Protein AF-A0A6A2X914-F1 (afdb_monomer_lite)

Structure (mmCIF, N/CA/C/O backbone):
data_AF-A0A6A2X914-F1
#
_entry.id   AF-A0A6A2X914-F1
#
loop_
_atom_site.group_PDB
_atom_site.id
_atom_site.type_symbol
_atom_site.label_atom_id
_atom_site.label_alt_id
_atom_site.label_comp_id
_atom_site.label_asym_id
_atom_site.label_entity_id
_atom_site.label_seq_id
_atom_site.pdbx_PDB_ins_code
_atom_site.Cartn_x
_atom_site.Cartn_y
_atom_site.Cartn_z
_atom_site.occupancy
_atom_site.B_iso_or_equiv
_atom_site.auth_seq_id
_atom_site.auth_comp_id
_atom_site.auth_asym_id
_atom_site.auth_atom_id
_atom_site.pdbx_PDB_model_num
ATOM 1 N N . MET A 1 1 ? 10.497 49.745 21.616 1.00 65.25 1 MET A N 1
ATOM 2 C CA . MET A 1 1 ? 9.312 49.720 20.716 1.00 65.25 1 MET A CA 1
ATOM 3 C C . MET A 1 1 ? 9.378 48.659 19.602 1.00 65.25 1 MET A C 1
ATOM 5 O O . MET A 1 1 ? 8.328 48.155 19.215 1.00 65.25 1 MET A O 1
ATOM 9 N N . LEU A 1 2 ? 10.563 48.260 19.111 1.00 73.44 2 LEU A N 1
ATOM 10 C CA . LEU A 1 2 ? 10.717 47.193 18.096 1.00 73.44 2 LEU A CA 1
ATOM 11 C C . LEU A 1 2 ? 10.431 45.766 18.614 1.00 73.44 2 LEU A C 1
ATOM 13 O O . LEU A 1 2 ? 9.828 44.955 17.915 1.00 73.44 2 LEU A O 1
ATOM 17 N N . TYR A 1 3 ? 10.818 45.467 19.857 1.00 76.00 3 TYR A N 1
ATOM 18 C CA . TYR A 1 3 ? 10.570 44.159 20.479 1.00 76.00 3 TYR A CA 1
ATOM 19 C C . TYR A 1 3 ? 9.070 43.878 20.642 1.00 76.00 3 TYR A C 1
ATOM 21 O O . TYR A 1 3 ? 8.572 42.851 20.192 1.00 76.00 3 TYR A O 1
ATOM 29 N N . GLU A 1 4 ? 8.335 44.857 21.172 1.00 78.75 4 GLU A N 1
ATOM 30 C CA . GLU A 1 4 ? 6.872 44.842 21.286 1.00 78.75 4 GLU A CA 1
ATOM 31 C C . GLU A 1 4 ? 6.196 44.579 19.933 1.00 78.75 4 GLU A C 1
ATOM 33 O O . GLU A 1 4 ? 5.299 43.746 19.834 1.00 78.75 4 GLU A O 1
ATOM 38 N N . THR A 1 5 ? 6.656 45.224 18.855 1.00 84.69 5 THR A N 1
ATOM 39 C CA . THR A 1 5 ? 6.074 45.048 17.514 1.00 84.69 5 THR A CA 1
ATOM 40 C C . THR A 1 5 ? 6.387 43.679 16.902 1.00 84.69 5 THR A C 1
ATOM 42 O O . THR A 1 5 ? 5.505 43.079 16.278 1.00 84.69 5 THR A O 1
ATOM 45 N N . MET A 1 6 ? 7.588 43.139 17.121 1.00 75.69 6 MET A N 1
ATOM 46 C CA . MET A 1 6 ? 7.958 41.770 16.733 1.00 75.69 6 MET A CA 1
ATOM 47 C C . MET A 1 6 ? 7.142 40.720 17.495 1.00 75.69 6 MET A C 1
ATOM 49 O O . MET A 1 6 ? 6.572 39.808 16.889 1.00 75.69 6 MET A O 1
ATOM 53 N N . LEU A 1 7 ? 7.003 40.885 18.811 1.00 79.06 7 LEU A N 1
ATOM 54 C CA . LEU A 1 7 ? 6.260 39.963 19.667 1.00 79.06 7 LEU A CA 1
ATOM 55 C C . LEU A 1 7 ? 4.757 39.999 19.341 1.00 79.06 7 LEU A C 1
ATOM 57 O O . LEU A 1 7 ? 4.114 38.949 19.274 1.00 79.06 7 LEU A O 1
ATOM 61 N N . LYS A 1 8 ? 4.212 41.175 18.991 1.00 79.31 8 LYS A N 1
ATOM 62 C CA . LYS A 1 8 ? 2.833 41.331 18.488 1.00 79.31 8 LYS A CA 1
ATOM 63 C C . LYS A 1 8 ? 2.627 40.642 17.132 1.00 79.31 8 LYS A C 1
ATOM 65 O O . LYS A 1 8 ? 1.600 39.989 16.940 1.00 79.31 8 LYS A O 1
ATOM 70 N N . LYS A 1 9 ? 3.602 40.713 16.211 1.00 76.19 9 LYS A N 1
ATOM 71 C CA . LYS A 1 9 ? 3.558 39.996 14.917 1.00 76.19 9 LYS A CA 1
ATOM 72 C C . LYS A 1 9 ? 3.621 38.475 15.096 1.00 76.19 9 LYS A C 1
ATOM 74 O O . LYS A 1 9 ? 2.856 37.763 14.444 1.00 76.19 9 LYS A O 1
ATOM 79 N N . LEU A 1 10 ? 4.455 37.978 16.011 1.00 75.12 10 LEU A N 1
ATOM 80 C CA . LEU A 1 10 ? 4.548 36.547 16.322 1.00 75.12 10 LEU A CA 1
ATOM 81 C C . LEU A 1 10 ? 3.285 36.025 17.022 1.00 75.12 10 LEU A C 1
ATOM 83 O O . LEU A 1 10 ? 2.759 34.983 16.632 1.00 75.12 10 LEU A O 1
ATOM 87 N N . LYS A 1 11 ? 2.730 36.767 17.991 1.00 73.38 11 LYS A N 1
ATOM 88 C CA . LYS A 1 11 ? 1.496 36.382 18.701 1.00 73.38 11 LYS A CA 1
ATOM 89 C C . LYS A 1 11 ? 0.277 36.371 17.766 1.00 73.38 11 LYS A C 1
ATOM 91 O O . LYS A 1 11 ? -0.539 35.458 17.861 1.00 73.38 11 LYS A O 1
ATOM 96 N N . LYS A 1 12 ? 0.205 37.301 16.801 1.00 69.75 12 LYS A N 1
ATOM 97 C CA . LYS A 1 12 ? -0.845 37.350 15.760 1.00 69.75 12 LYS A CA 1
ATOM 98 C C . LYS A 1 12 ? -0.742 36.190 14.756 1.00 69.75 12 LYS A C 1
ATOM 100 O O . LYS A 1 12 ? -1.756 35.598 14.408 1.00 69.75 12 LYS A O 1
ATOM 105 N N . ARG A 1 13 ? 0.473 35.791 14.349 1.00 62.25 13 ARG A N 1
ATOM 106 C CA . ARG A 1 13 ? 0.704 34.585 13.519 1.00 62.25 13 ARG A CA 1
ATOM 107 C C . ARG A 1 13 ? 0.395 33.286 14.276 1.00 62.25 13 ARG A C 1
ATOM 109 O O . ARG A 1 13 ? -0.153 32.357 13.695 1.00 62.25 13 ARG A O 1
ATOM 116 N N . ARG A 1 14 ? 0.695 33.224 15.578 1.00 62.50 14 ARG A N 1
ATOM 117 C CA . ARG A 1 14 ? 0.411 32.049 16.421 1.00 62.50 14 ARG A CA 1
ATOM 118 C C . ARG A 1 14 ? -1.079 31.901 16.745 1.00 62.50 14 ARG A C 1
ATOM 120 O O . ARG A 1 14 ? -1.534 30.778 16.910 1.00 62.50 14 ARG A O 1
ATOM 127 N N . SER A 1 15 ? -1.838 33.001 16.785 1.00 51.28 15 SER A N 1
ATOM 128 C CA . SER A 1 15 ? -3.306 32.963 16.897 1.00 51.28 15 SER A CA 1
ATOM 129 C C . SER A 1 15 ? -3.972 32.515 15.591 1.00 51.28 15 SER A C 1
ATOM 131 O O . SER A 1 15 ? -4.934 31.761 15.658 1.00 51.28 15 SER A O 1
ATOM 133 N N . LEU A 1 16 ? -3.414 32.872 14.427 1.00 55.47 16 LEU A N 1
ATOM 134 C CA . LEU A 1 16 ? -3.853 32.333 13.132 1.00 55.47 16 LEU A CA 1
ATOM 135 C C . LEU A 1 16 ? -3.561 30.828 13.005 1.00 55.47 16 LEU A C 1
ATOM 137 O O . LEU A 1 16 ? -4.377 30.095 12.465 1.00 55.47 16 LEU A O 1
ATOM 141 N N . ASN A 1 17 ? -2.460 30.338 13.586 1.00 52.97 17 ASN A N 1
ATOM 142 C CA . ASN A 1 17 ? -2.164 28.898 13.645 1.00 52.97 17 ASN A CA 1
ATOM 143 C C . ASN A 1 17 ? -2.914 28.152 14.773 1.00 52.97 17 ASN A C 1
ATOM 145 O O . ASN A 1 17 ? -2.877 26.929 14.846 1.00 52.97 17 ASN A O 1
ATOM 149 N N . LYS A 1 18 ? -3.594 28.883 15.670 1.00 49.22 18 LYS A N 1
ATOM 150 C CA . LYS A 1 18 ? -4.508 28.330 16.688 1.00 49.22 18 LYS A CA 1
ATOM 151 C C . LYS A 1 18 ? -5.964 28.303 16.191 1.00 49.22 18 LYS A C 1
ATOM 153 O O . LYS A 1 18 ? -6.830 27.764 16.871 1.00 49.22 18 LYS A O 1
ATOM 158 N N . GLN A 1 19 ? -6.222 28.834 14.992 1.00 49.50 19 GLN A N 1
ATOM 159 C CA . GLN A 1 19 ? -7.523 28.872 14.323 1.00 49.50 19 GLN A CA 1
ATOM 160 C C . GLN A 1 19 ? -7.616 27.816 13.201 1.00 49.50 19 GLN A C 1
ATOM 162 O O . GLN A 1 19 ? -8.109 28.081 12.115 1.00 49.50 19 GLN A O 1
ATOM 167 N N . SER A 1 20 ? -7.161 26.593 13.481 1.00 49.28 20 SER A N 1
ATOM 168 C CA . SER A 1 20 ? -7.759 25.372 12.918 1.00 49.28 20 SER A CA 1
ATOM 169 C C . SER A 1 20 ? -8.396 24.613 14.079 1.00 49.28 20 SER A C 1
ATOM 171 O O . SER A 1 20 ? -7.999 23.507 14.426 1.00 49.28 20 SER A O 1
ATOM 173 N N . ASN A 1 21 ? -9.316 25.298 14.761 1.00 45.94 21 ASN A N 1
ATOM 174 C CA . ASN A 1 21 ? -10.110 24.767 15.864 1.00 45.94 21 ASN A CA 1
ATOM 175 C C . ASN A 1 21 ? -11.566 24.539 15.428 1.00 45.94 21 ASN A C 1
ATOM 177 O O . ASN A 1 21 ? -12.493 24.777 16.193 1.00 45.94 21 ASN A O 1
ATOM 181 N N . ASN A 1 22 ? -11.755 24.077 14.193 1.00 52.84 22 ASN A N 1
ATOM 182 C CA . ASN A 1 22 ? -12.733 23.022 13.969 1.00 52.84 22 ASN A CA 1
ATOM 183 C C . ASN A 1 22 ? -11.921 21.760 14.219 1.00 52.84 22 ASN A C 1
ATOM 185 O O . ASN A 1 22 ? -10.918 21.570 13.533 1.00 52.84 22 ASN A O 1
ATOM 189 N N . GLY A 1 23 ? -12.239 21.002 15.271 1.00 54.41 23 GLY A N 1
ATOM 190 C CA . GLY A 1 23 ? -11.489 19.800 15.623 1.00 54.41 23 GLY A CA 1
ATOM 191 C C . GLY A 1 23 ? -11.335 18.941 14.378 1.00 54.41 23 GLY A C 1
ATOM 192 O O . GLY A 1 23 ? -12.329 18.410 13.891 1.00 54.41 23 GLY A O 1
ATOM 193 N N . VAL A 1 24 ? -10.114 18.902 13.833 1.00 62.22 24 VAL A N 1
ATOM 194 C CA . VAL A 1 24 ? -9.817 18.182 12.596 1.00 62.22 24 VAL A CA 1
ATOM 195 C C . VAL A 1 24 ? -10.248 16.755 12.868 1.00 62.22 24 VAL A C 1
ATOM 197 O O . VAL A 1 24 ? -9.728 16.110 13.785 1.00 62.22 24 VAL A O 1
ATOM 200 N N . THR A 1 25 ? -11.303 16.320 12.185 1.00 77.12 25 THR A N 1
ATOM 201 C CA . THR A 1 25 ? -11.976 15.074 12.552 1.00 77.12 25 THR A CA 1
ATOM 202 C C . THR A 1 25 ? -10.962 13.951 12.375 1.00 77.12 25 THR A C 1
ATOM 204 O O . THR A 1 25 ? -10.114 14.017 11.484 1.00 77.12 25 THR A O 1
ATOM 207 N N . ALA A 1 26 ? -11.018 12.899 13.197 1.00 79.06 26 ALA A N 1
ATOM 208 C CA . ALA A 1 26 ? -10.093 1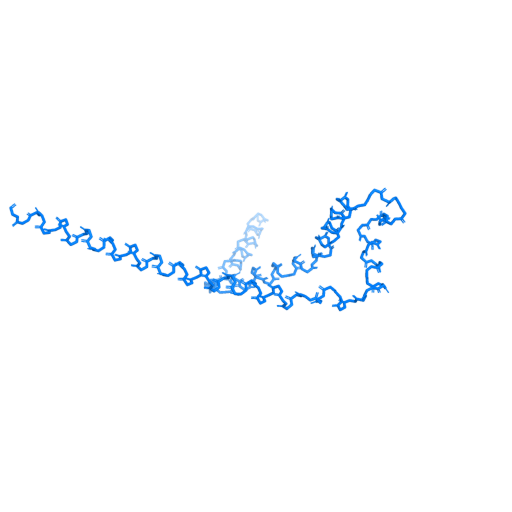1.766 13.068 1.00 79.06 26 ALA A CA 1
ATOM 209 C C . ALA A 1 26 ? -10.010 11.244 11.615 1.00 79.06 26 ALA A C 1
ATOM 211 O O . ALA A 1 26 ? -8.944 10.836 11.161 1.00 79.06 26 ALA A O 1
ATOM 212 N N . LEU A 1 27 ? -11.115 11.350 10.866 1.00 80.94 27 LEU A N 1
ATOM 213 C CA . LEU A 1 27 ? -11.204 11.056 9.437 1.00 80.94 27 LEU A CA 1
ATOM 214 C C . LEU A 1 27 ? -10.376 11.991 8.544 1.00 80.94 27 LEU A C 1
ATOM 216 O O . LEU A 1 27 ? -9.754 11.515 7.605 1.00 80.94 27 LEU A O 1
ATOM 220 N N . GLU A 1 28 ? -10.324 13.292 8.815 1.00 79.25 28 GLU A N 1
ATOM 221 C CA . GLU A 1 28 ? -9.532 14.249 8.031 1.00 79.25 28 GLU A CA 1
ATOM 222 C C . GLU A 1 28 ? -8.032 14.030 8.248 1.00 79.25 28 GLU A C 1
ATOM 224 O O . GLU A 1 28 ? -7.268 13.977 7.285 1.00 79.25 28 GLU A O 1
ATOM 229 N N . ILE A 1 29 ? -7.611 13.809 9.500 1.00 86.19 29 ILE A N 1
ATOM 230 C CA . ILE A 1 29 ? -6.220 13.451 9.825 1.00 86.19 29 ILE A CA 1
ATOM 231 C C . ILE A 1 29 ? -5.853 12.122 9.155 1.00 86.19 29 ILE A C 1
ATOM 233 O O . ILE A 1 29 ? -4.774 11.991 8.572 1.00 86.19 29 ILE A O 1
ATOM 237 N N . PHE A 1 30 ? -6.763 11.147 9.199 1.00 85.94 30 PHE A N 1
ATOM 238 C CA . PHE A 1 30 ? -6.582 9.860 8.542 1.00 85.94 30 PHE A CA 1
ATOM 239 C C . PHE A 1 30 ? -6.459 10.002 7.021 1.00 85.94 30 PHE A C 1
ATOM 241 O O . PHE A 1 30 ? -5.533 9.441 6.441 1.00 85.94 30 PHE A O 1
ATOM 248 N N . LEU A 1 31 ? -7.334 10.774 6.373 1.00 88.56 31 LEU A N 1
ATOM 249 C CA . LEU A 1 31 ? -7.312 11.000 4.925 1.00 88.56 31 LEU A CA 1
ATOM 250 C C . LEU A 1 31 ? -6.039 11.727 4.483 1.00 88.56 31 LEU A C 1
ATOM 252 O O . LEU A 1 31 ? -5.407 11.314 3.512 1.00 88.56 31 LEU A O 1
ATOM 256 N N . LEU A 1 32 ? -5.616 12.756 5.219 1.00 86.06 32 LEU A N 1
ATOM 257 C CA . LEU A 1 32 ? -4.365 13.472 4.958 1.00 86.06 32 LEU A CA 1
ATOM 258 C C . LEU A 1 32 ? -3.147 12.554 5.116 1.00 86.06 32 LEU A C 1
ATOM 260 O O . LEU A 1 32 ? -2.272 12.529 4.250 1.00 86.06 32 LEU A O 1
ATOM 264 N N . GLY A 1 33 ? -3.111 11.754 6.184 1.00 89.19 33 GLY A N 1
ATOM 265 C CA . GLY A 1 33 ? -2.059 10.764 6.405 1.00 89.19 33 GLY A CA 1
ATOM 266 C C . GLY A 1 33 ? -2.044 9.672 5.333 1.00 89.19 33 GLY A C 1
ATOM 267 O O . GLY A 1 33 ? -0.975 9.286 4.858 1.00 89.19 33 GLY A O 1
ATOM 268 N N . ALA A 1 34 ? -3.218 9.204 4.905 1.00 88.56 34 ALA A N 1
ATOM 269 C CA . ALA A 1 34 ? -3.361 8.216 3.843 1.00 88.56 34 ALA A CA 1
ATOM 270 C C . ALA A 1 34 ? -2.869 8.765 2.498 1.00 88.56 34 ALA A C 1
ATOM 272 O O . ALA A 1 34 ? -2.076 8.101 1.835 1.00 88.56 34 ALA A O 1
ATOM 273 N N . LEU A 1 35 ? -3.255 9.987 2.124 1.00 87.50 35 LEU A N 1
ATOM 274 C CA . LEU A 1 35 ? -2.792 10.645 0.898 1.00 87.50 35 LEU A CA 1
ATOM 275 C C . LEU A 1 35 ? -1.281 10.888 0.912 1.00 87.50 35 LEU A C 1
ATOM 277 O O . LEU A 1 35 ? -0.600 10.580 -0.067 1.00 87.50 35 LEU A O 1
ATOM 281 N N . ALA A 1 36 ? -0.735 11.362 2.034 1.00 88.69 36 ALA A N 1
ATOM 282 C CA . ALA A 1 36 ? 0.706 11.533 2.198 1.00 88.69 36 ALA A CA 1
ATOM 283 C C . ALA A 1 36 ? 1.450 10.197 2.056 1.00 88.69 36 ALA A C 1
ATOM 285 O O .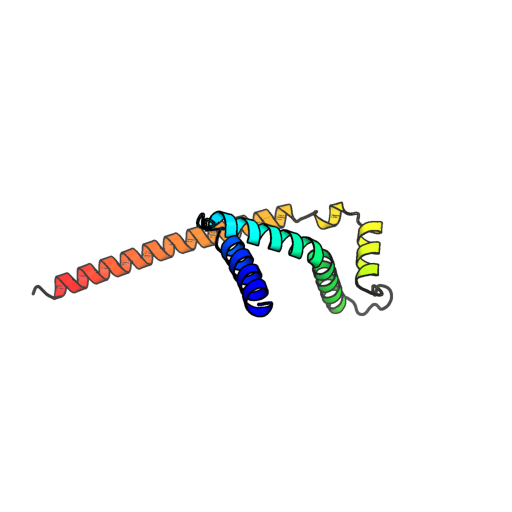 ALA A 1 36 ? 2.454 10.105 1.345 1.00 88.69 36 ALA A O 1
ATOM 286 N N . LYS A 1 37 ? 0.928 9.131 2.675 1.00 85.44 37 LYS A N 1
ATOM 287 C CA . LYS A 1 37 ? 1.496 7.784 2.575 1.00 85.44 37 LYS A CA 1
ATOM 288 C C . LYS A 1 37 ? 1.399 7.230 1.157 1.00 85.44 37 LYS A C 1
ATOM 290 O O . LYS A 1 37 ? 2.360 6.619 0.697 1.00 85.44 37 LYS A O 1
ATOM 295 N N . LEU A 1 38 ? 0.293 7.456 0.450 1.00 81.00 38 LEU A N 1
ATOM 296 C CA . LEU A 1 38 ? 0.137 7.066 -0.951 1.00 81.00 38 LEU A CA 1
ATOM 297 C C . LEU A 1 38 ? 1.161 7.782 -1.835 1.00 81.00 38 LEU A C 1
ATOM 299 O O . LEU A 1 38 ? 1.888 7.111 -2.562 1.00 81.00 38 LEU A O 1
ATOM 303 N N . GLY A 1 39 ? 1.300 9.103 -1.709 1.00 82.38 39 GLY A N 1
ATOM 304 C CA . GLY A 1 39 ? 2.302 9.874 -2.452 1.00 82.38 39 GLY A CA 1
ATOM 305 C C . GLY A 1 39 ? 3.731 9.401 -2.174 1.00 82.38 39 GLY A C 1
ATOM 306 O O . GLY A 1 39 ? 4.485 9.107 -3.102 1.00 82.38 39 GLY A O 1
ATOM 307 N N . ALA A 1 40 ? 4.086 9.224 -0.899 1.00 79.62 40 ALA A N 1
ATOM 308 C CA . ALA A 1 40 ? 5.391 8.695 -0.503 1.00 79.62 40 ALA A CA 1
ATOM 309 C C . ALA A 1 40 ? 5.632 7.280 -1.050 1.00 79.62 40 ALA A C 1
ATOM 311 O O . ALA A 1 40 ? 6.733 6.959 -1.504 1.00 79.62 40 ALA A O 1
ATOM 312 N N . THR A 1 41 ? 4.597 6.438 -1.047 1.00 71.94 41 THR A N 1
ATOM 313 C CA . THR A 1 41 ? 4.671 5.081 -1.592 1.00 71.94 41 THR A CA 1
ATOM 314 C C . THR A 1 41 ? 4.899 5.124 -3.093 1.00 71.94 41 THR A C 1
ATOM 316 O O . THR A 1 41 ? 5.799 4.439 -3.550 1.00 71.94 41 THR A O 1
ATOM 319 N N . VAL A 1 42 ? 4.185 5.956 -3.856 1.00 75.44 42 VAL A N 1
ATOM 320 C CA . VAL A 1 42 ? 4.369 6.089 -5.314 1.00 75.44 42 VAL A CA 1
ATOM 321 C C . VAL A 1 42 ? 5.802 6.490 -5.664 1.00 75.44 42 VAL A C 1
ATOM 323 O O . VAL A 1 42 ? 6.403 5.897 -6.556 1.00 75.44 42 VAL A O 1
ATOM 326 N N . VAL A 1 43 ? 6.383 7.435 -4.921 1.00 77.75 43 VAL A N 1
ATOM 327 C CA . VAL A 1 43 ? 7.776 7.866 -5.126 1.00 77.75 43 VAL A CA 1
ATOM 328 C C . VAL A 1 43 ? 8.773 6.765 -4.741 1.00 77.75 43 VAL A C 1
ATOM 330 O O . VAL A 1 43 ? 9.790 6.578 -5.408 1.00 77.75 43 VAL A O 1
ATOM 333 N N . THR A 1 44 ? 8.483 5.998 -3.688 1.00 74.75 44 THR A N 1
ATOM 334 C CA . THR A 1 44 ? 9.405 4.985 -3.143 1.00 74.75 44 THR A CA 1
ATOM 335 C C . THR A 1 44 ? 9.249 3.609 -3.808 1.00 74.75 44 THR A C 1
ATOM 337 O O . THR A 1 44 ? 10.157 2.778 -3.753 1.00 74.75 44 THR A O 1
ATOM 340 N N . TYR A 1 45 ? 8.122 3.347 -4.474 1.00 70.44 45 TYR A N 1
ATOM 341 C CA . TYR A 1 45 ? 7.784 2.047 -5.056 1.00 70.44 45 TYR A CA 1
ATOM 342 C C . TYR A 1 45 ? 8.801 1.565 -6.102 1.00 70.44 45 TYR A C 1
ATOM 344 O O . TYR A 1 45 ? 9.232 0.414 -6.002 1.00 70.44 45 TYR A O 1
ATOM 352 N N . PRO A 1 46 ? 9.292 2.405 -7.039 1.00 66.38 46 PRO A N 1
ATOM 353 C CA . PRO A 1 46 ? 10.318 1.981 -7.991 1.00 66.38 46 PRO A CA 1
ATOM 354 C C . PRO A 1 46 ? 11.611 1.536 -7.295 1.00 66.38 46 PRO A C 1
ATOM 356 O O . PRO A 1 46 ? 12.202 0.524 -7.666 1.00 66.38 46 PRO A O 1
ATOM 359 N N . LEU A 1 47 ? 12.020 2.240 -6.235 1.00 71.94 47 LEU A N 1
ATOM 360 C CA . LEU A 1 47 ? 13.191 1.889 -5.424 1.00 71.94 47 LEU A CA 1
ATOM 361 C C . LEU A 1 47 ? 13.019 0.539 -4.715 1.00 71.94 47 LEU A C 1
ATOM 363 O O . LEU A 1 47 ? 13.959 -0.260 -4.684 1.00 71.94 47 LEU A O 1
ATOM 367 N N . LEU A 1 48 ? 11.827 0.260 -4.181 1.00 71.19 48 LEU A N 1
ATOM 368 C CA . LEU A 1 48 ? 11.510 -1.018 -3.536 1.00 71.19 48 LEU A CA 1
ATOM 369 C C . LEU A 1 48 ? 11.501 -2.181 -4.535 1.00 71.19 48 LEU A C 1
ATOM 371 O O . LEU A 1 48 ? 12.088 -3.227 -4.255 1.00 71.19 48 LEU A O 1
ATOM 375 N N . VAL A 1 49 ? 10.893 -1.992 -5.710 1.00 65.94 49 VAL A N 1
ATOM 376 C CA . VAL A 1 49 ? 10.825 -3.012 -6.771 1.00 65.94 49 VAL A CA 1
ATOM 377 C C . VAL A 1 49 ? 12.215 -3.355 -7.296 1.00 65.94 49 VAL A C 1
ATOM 379 O O . VAL A 1 49 ? 12.536 -4.528 -7.490 1.00 65.94 49 VAL A O 1
ATOM 382 N N . VAL A 1 50 ? 13.076 -2.355 -7.484 1.00 66.12 50 VAL A N 1
ATOM 383 C CA . VAL A 1 50 ? 14.462 -2.622 -7.869 1.00 66.12 50 VAL A CA 1
ATOM 384 C C . VAL A 1 50 ? 15.189 -3.379 -6.775 1.00 66.12 50 VAL A C 1
ATOM 386 O O . VAL A 1 50 ? 15.844 -4.372 -7.082 1.00 66.12 50 VAL A O 1
ATOM 389 N N . LYS A 1 51 ? 15.121 -2.923 -5.517 1.00 68.94 51 LYS A N 1
ATOM 390 C CA . LYS A 1 51 ? 15.826 -3.605 -4.425 1.00 68.94 51 LYS A CA 1
ATOM 391 C C . LYS A 1 51 ? 15.393 -5.065 -4.317 1.00 68.94 51 LYS A C 1
ATOM 393 O O . LYS A 1 51 ? 16.263 -5.923 -4.196 1.00 68.94 51 LYS A O 1
ATOM 398 N N . SER A 1 52 ? 14.095 -5.359 -4.434 1.00 68.62 52 SER A N 1
ATOM 399 C CA . SER A 1 52 ? 13.610 -6.741 -4.376 1.00 68.62 52 SER A CA 1
ATOM 400 C C . SER A 1 52 ? 14.074 -7.571 -5.579 1.00 68.62 52 SER A C 1
ATOM 402 O O . SER A 1 52 ? 14.525 -8.697 -5.389 1.00 68.62 52 SER A O 1
ATOM 404 N N . ARG A 1 53 ? 14.073 -7.019 -6.804 1.00 65.19 53 ARG A N 1
ATOM 405 C CA . ARG A 1 53 ? 14.599 -7.715 -7.995 1.00 65.19 53 ARG A CA 1
ATOM 406 C C . ARG A 1 53 ? 16.119 -7.907 -7.943 1.00 65.19 53 ARG A C 1
ATOM 408 O O . ARG A 1 53 ? 16.600 -8.943 -8.395 1.00 65.19 53 ARG A O 1
ATOM 415 N N . LEU A 1 54 ? 16.874 -6.958 -7.382 1.00 65.62 54 LEU A N 1
ATOM 416 C CA . LEU A 1 54 ? 18.317 -7.102 -7.151 1.00 65.62 54 LEU A CA 1
ATOM 417 C C . LEU A 1 54 ? 18.604 -8.208 -6.133 1.00 65.62 54 LEU A C 1
ATOM 419 O O . LEU A 1 54 ? 19.404 -9.091 -6.426 1.00 65.62 54 LEU A O 1
ATOM 423 N N . GLN A 1 55 ? 17.906 -8.211 -4.994 1.00 63.69 55 GLN A N 1
ATOM 424 C CA . GLN A 1 55 ? 18.046 -9.254 -3.973 1.00 63.69 55 GLN A CA 1
ATOM 425 C C . GLN A 1 55 ? 17.630 -10.634 -4.503 1.00 63.69 55 GLN A C 1
ATOM 427 O O . GLN A 1 55 ? 18.354 -11.605 -4.307 1.00 63.69 55 GLN A O 1
ATOM 432 N N . ALA A 1 56 ? 16.525 -10.725 -5.249 1.00 63.56 56 ALA A N 1
ATOM 433 C CA . ALA A 1 56 ? 16.064 -11.980 -5.841 1.00 63.56 56 ALA A CA 1
ATOM 434 C C . ALA A 1 56 ? 17.041 -12.534 -6.894 1.00 63.56 56 ALA A C 1
ATOM 436 O O . ALA A 1 56 ? 17.303 -13.736 -6.908 1.00 63.56 56 ALA A O 1
ATOM 437 N N . LYS A 1 57 ? 17.625 -11.676 -7.748 1.00 57.47 57 LYS A N 1
ATOM 438 C CA . LYS A 1 57 ? 18.625 -12.095 -8.750 1.00 57.47 57 LYS A CA 1
ATOM 439 C C . LYS A 1 57 ? 19.998 -12.398 -8.147 1.00 57.47 57 LYS A C 1
ATOM 441 O O . LYS A 1 57 ? 20.703 -13.248 -8.680 1.00 57.47 57 LYS A O 1
ATOM 446 N N . GLN A 1 58 ? 20.362 -11.777 -7.023 1.00 53.06 58 GLN A N 1
ATOM 447 C CA . GLN A 1 58 ? 21.548 -12.176 -6.254 1.00 53.06 58 GLN A CA 1
ATOM 448 C C . GLN A 1 58 ? 21.427 -13.587 -5.671 1.00 53.06 58 GLN A C 1
ATOM 450 O O . GLN A 1 58 ? 22.443 -14.257 -5.532 1.00 53.06 58 GLN A O 1
ATOM 455 N N . LEU A 1 59 ? 20.207 -14.044 -5.378 1.00 52.44 59 LEU A N 1
ATOM 456 C CA . LEU A 1 59 ? 19.954 -15.393 -4.871 1.00 52.44 59 LEU A CA 1
ATOM 457 C C . LEU A 1 59 ? 19.896 -16.462 -5.974 1.00 52.44 59 LEU A C 1
ATOM 459 O O . LEU A 1 59 ? 20.117 -17.630 -5.680 1.00 52.44 59 LEU A O 1
ATOM 463 N N . THR A 1 60 ? 19.591 -16.094 -7.225 1.00 49.28 60 THR A N 1
ATOM 464 C CA . THR A 1 60 ? 19.233 -17.075 -8.269 1.00 49.28 60 THR A CA 1
ATOM 465 C C . THR A 1 60 ? 20.266 -17.283 -9.368 1.00 49.28 60 THR A C 1
ATOM 467 O O . THR A 1 60 ? 20.183 -18.302 -10.051 1.00 49.28 60 THR A O 1
ATOM 470 N N . THR A 1 61 ? 21.246 -16.400 -9.595 1.00 46.56 61 THR A N 1
ATOM 471 C CA . THR A 1 61 ? 22.233 -16.681 -10.655 1.00 46.56 61 THR A CA 1
ATOM 472 C C . THR A 1 61 ? 23.569 -15.973 -10.445 1.00 46.56 61 THR A C 1
ATOM 474 O O . THR A 1 61 ? 23.652 -14.746 -10.447 1.00 46.56 61 THR A O 1
ATOM 477 N N . GLY A 1 62 ? 24.649 -16.754 -10.366 1.00 51.88 62 GLY A N 1
ATOM 478 C CA . GLY A 1 62 ? 26.039 -16.288 -10.444 1.00 51.88 62 GLY A CA 1
ATOM 479 C C . GLY A 1 62 ? 26.460 -15.769 -11.830 1.00 51.88 62 GLY A C 1
ATOM 480 O O . GLY A 1 62 ? 27.653 -15.735 -12.123 1.00 51.88 62 GLY A O 1
ATOM 481 N N . ASP A 1 63 ? 25.516 -15.363 -12.688 1.00 48.31 63 ASP A N 1
ATOM 482 C CA . ASP A 1 63 ? 25.801 -14.929 -14.056 1.00 48.31 63 ASP A CA 1
ATOM 483 C C . ASP A 1 63 ? 26.040 -13.420 -14.145 1.00 48.31 63 ASP A C 1
ATOM 485 O O . ASP A 1 63 ? 25.140 -12.580 -14.034 1.00 48.31 63 ASP A O 1
ATOM 489 N N . LYS A 1 64 ? 27.298 -13.059 -14.394 1.00 52.56 64 LYS A N 1
ATOM 490 C CA . LYS A 1 64 ? 27.782 -11.671 -14.439 1.00 52.56 64 LYS A CA 1
ATOM 491 C C . LYS A 1 64 ? 27.273 -10.879 -15.655 1.00 52.56 64 LYS A C 1
ATOM 493 O O . LYS A 1 64 ? 27.391 -9.656 -15.657 1.00 52.56 64 LYS A O 1
ATOM 498 N N . ARG A 1 65 ? 26.690 -11.533 -16.671 1.00 48.75 65 ARG A N 1
ATOM 499 C CA . ARG A 1 65 ? 26.248 -10.893 -17.931 1.00 48.75 65 ARG A CA 1
ATOM 500 C C . ARG A 1 65 ? 24.931 -10.113 -17.839 1.00 48.75 65 ARG A C 1
ATOM 502 O O . ARG A 1 65 ? 24.705 -9.240 -18.669 1.00 48.75 65 ARG A O 1
ATOM 509 N N . HIS A 1 66 ? 24.104 -10.362 -16.821 1.00 50.22 66 HIS A N 1
ATOM 510 C CA . HIS A 1 66 ? 22.791 -9.712 -16.651 1.00 50.22 66 HIS A CA 1
ATOM 511 C C . HIS A 1 66 ? 22.696 -8.840 -15.391 1.00 50.22 66 HIS A C 1
ATOM 513 O O . HIS A 1 66 ? 21.598 -8.511 -14.932 1.00 50.22 66 HIS A O 1
ATOM 519 N N . ARG A 1 67 ? 23.841 -8.438 -14.825 1.00 54.28 67 ARG A N 1
ATOM 520 C CA . ARG A 1 67 ? 23.875 -7.455 -13.739 1.00 54.28 67 ARG A CA 1
ATOM 521 C C . ARG A 1 67 ? 23.348 -6.118 -14.256 1.00 54.28 67 ARG A C 1
ATOM 523 O O . ARG A 1 67 ? 23.978 -5.469 -15.089 1.00 54.28 67 ARG A O 1
ATOM 530 N N . TYR A 1 68 ? 22.194 -5.696 -13.750 1.00 53.34 68 TYR A N 1
ATOM 531 C CA . TYR A 1 68 ? 21.747 -4.315 -13.903 1.00 53.34 68 TYR A CA 1
ATOM 532 C C . TYR A 1 68 ? 22.810 -3.398 -13.291 1.00 53.34 68 TYR A C 1
ATOM 534 O O . TYR A 1 68 ? 23.211 -3.610 -12.147 1.00 53.34 68 TYR A O 1
ATOM 542 N N . LYS A 1 69 ? 23.284 -2.395 -14.045 1.00 56.12 69 LYS A N 1
ATOM 543 C CA . LYS A 1 69 ? 24.357 -1.491 -13.582 1.00 56.12 69 LYS A CA 1
ATOM 544 C C . LYS A 1 69 ? 23.920 -0.603 -12.407 1.00 56.12 69 LYS A C 1
ATOM 546 O O . LYS A 1 69 ? 24.755 0.007 -11.753 1.00 56.12 69 LYS A O 1
ATOM 551 N N . GLY A 1 70 ? 22.618 -0.554 -12.126 1.00 58.56 70 GLY A N 1
ATOM 552 C CA . GLY A 1 70 ? 22.025 0.138 -10.992 1.00 58.56 70 GLY A CA 1
ATOM 553 C C . GLY A 1 70 ? 20.500 0.142 -11.065 1.00 58.56 70 GLY A C 1
ATOM 554 O O . GLY A 1 70 ? 19.898 -0.378 -12.007 1.00 58.56 70 GLY A O 1
ATOM 555 N N . THR A 1 71 ? 19.883 0.771 -10.068 1.00 53.97 71 THR A N 1
ATOM 556 C CA . THR A 1 71 ? 18.428 0.884 -9.905 1.00 53.97 71 THR A CA 1
ATOM 557 C C . THR A 1 71 ? 17.726 1.467 -11.123 1.00 53.97 71 THR A C 1
ATOM 559 O O . THR A 1 71 ? 16.736 0.918 -11.600 1.00 53.97 71 THR A O 1
ATOM 562 N N . LEU A 1 72 ? 18.280 2.542 -11.677 1.00 59.56 72 LEU A N 1
ATOM 563 C CA . LEU A 1 72 ? 17.702 3.231 -12.828 1.00 59.56 72 LEU A CA 1
ATOM 564 C C . LEU A 1 72 ? 17.839 2.425 -14.127 1.00 59.56 72 LEU A C 1
ATOM 566 O O . LEU A 1 72 ? 16.896 2.380 -14.908 1.00 59.56 72 LEU A O 1
ATOM 570 N N . ASP A 1 73 ? 18.959 1.725 -14.333 1.00 64.00 73 ASP A N 1
ATOM 571 C CA . ASP A 1 73 ? 19.166 0.866 -15.511 1.00 64.00 73 ASP A CA 1
ATOM 572 C C . ASP A 1 73 ? 18.192 -0.328 -15.510 1.00 64.00 73 ASP A C 1
ATOM 574 O O . ASP A 1 73 ? 17.660 -0.706 -16.552 1.00 64.00 73 ASP A O 1
ATOM 578 N N . ALA A 1 74 ? 17.883 -0.879 -14.329 1.00 62.91 74 ALA A N 1
ATOM 579 C CA . ALA A 1 74 ? 16.851 -1.902 -14.174 1.00 62.91 74 ALA A CA 1
ATOM 580 C C . ALA A 1 74 ? 15.449 -1.371 -14.490 1.00 62.91 74 ALA A C 1
ATOM 582 O O . ALA A 1 74 ? 14.724 -2.010 -15.250 1.00 62.91 74 ALA A O 1
ATOM 583 N N . ILE A 1 75 ? 15.088 -0.196 -13.961 1.00 61.97 75 ILE A N 1
ATOM 584 C CA . ILE A 1 75 ? 13.783 0.439 -14.209 1.00 61.97 75 ILE A CA 1
ATOM 585 C C . ILE A 1 75 ? 13.604 0.740 -15.699 1.00 61.97 75 ILE A C 1
ATOM 587 O O . ILE A 1 75 ? 12.589 0.365 -16.279 1.00 61.97 75 ILE A O 1
ATOM 591 N N . ILE A 1 76 ? 14.602 1.356 -16.338 1.00 69.19 76 ILE A N 1
ATOM 592 C CA . ILE A 1 76 ? 14.545 1.723 -17.758 1.00 69.19 76 ILE A CA 1
ATOM 593 C C . ILE A 1 76 ? 14.449 0.474 -18.633 1.00 69.19 76 ILE A C 1
ATOM 595 O O . ILE A 1 76 ? 13.627 0.436 -19.546 1.00 69.19 76 ILE A O 1
ATOM 599 N N . LYS A 1 77 ? 15.236 -0.573 -18.348 1.00 67.12 77 LYS A N 1
ATOM 600 C CA . LYS A 1 77 ? 15.143 -1.841 -19.084 1.00 67.12 77 LYS A CA 1
ATOM 601 C C . LYS A 1 77 ? 13.791 -2.515 -18.867 1.00 67.12 77 LYS A C 1
ATOM 603 O O . LYS A 1 77 ? 13.187 -2.950 -19.833 1.00 67.12 77 LYS A O 1
ATOM 608 N N . MET A 1 78 ? 13.271 -2.557 -17.645 1.00 61.38 78 MET A N 1
ATOM 609 C CA . MET A 1 78 ? 11.958 -3.153 -17.381 1.00 61.38 78 MET A CA 1
ATOM 610 C C . MET A 1 78 ? 10.831 -2.410 -18.100 1.00 61.38 78 MET A C 1
ATOM 612 O O . MET A 1 78 ? 10.009 -3.041 -18.750 1.00 61.38 78 MET A O 1
ATOM 616 N N . ILE A 1 79 ? 10.828 -1.077 -18.065 1.00 66.19 79 ILE A N 1
ATOM 617 C CA . ILE A 1 79 ? 9.833 -0.277 -18.789 1.00 66.19 79 ILE A CA 1
ATOM 618 C C . ILE A 1 79 ? 9.966 -0.478 -20.304 1.00 66.19 79 ILE A C 1
ATOM 620 O O . ILE A 1 79 ? 8.954 -0.603 -20.987 1.00 66.19 79 ILE A O 1
ATOM 624 N N . ARG A 1 80 ? 11.196 -0.541 -20.831 1.00 64.38 80 ARG A N 1
ATOM 625 C CA . ARG A 1 80 ? 11.461 -0.661 -22.273 1.00 64.38 80 ARG A CA 1
ATOM 626 C C . ARG A 1 80 ? 11.203 -2.070 -22.831 1.00 64.38 80 ARG A C 1
ATOM 628 O O . ARG A 1 80 ? 10.804 -2.171 -23.982 1.00 64.38 80 ARG A O 1
ATOM 635 N N . TYR A 1 81 ? 11.430 -3.128 -22.048 1.00 63.19 81 TYR A N 1
ATOM 636 C CA . TYR A 1 81 ? 11.289 -4.523 -22.495 1.00 63.19 81 TYR A CA 1
ATOM 637 C C . TYR A 1 81 ? 9.973 -5.187 -22.066 1.00 63.19 81 TYR A C 1
ATOM 639 O O . TYR A 1 81 ? 9.437 -5.994 -22.817 1.00 63.19 81 TYR A O 1
ATOM 647 N N . GLU A 1 82 ? 9.452 -4.884 -20.873 1.00 62.75 82 GLU A N 1
ATOM 648 C CA . GLU A 1 82 ? 8.236 -5.518 -20.329 1.00 62.75 82 GLU A CA 1
ATOM 649 C C . GLU A 1 82 ? 7.003 -4.596 -20.419 1.00 62.75 82 GLU A C 1
ATOM 651 O O . GLU A 1 82 ? 5.872 -5.083 -20.435 1.00 62.75 82 GLU A O 1
ATOM 656 N N . GLY A 1 83 ? 7.206 -3.275 -20.507 1.00 65.56 83 GLY A N 1
ATOM 657 C CA . GLY A 1 83 ? 6.140 -2.271 -20.547 1.00 65.56 83 GLY A CA 1
ATOM 658 C C . GLY A 1 83 ? 5.601 -1.878 -19.163 1.00 65.56 83 GLY A C 1
ATOM 659 O O . GLY A 1 83 ? 5.692 -2.622 -18.186 1.00 65.56 83 GLY A O 1
ATOM 660 N N . PHE A 1 84 ? 4.997 -0.687 -19.070 1.00 58.59 84 PHE A N 1
ATOM 661 C CA . PHE A 1 84 ? 4.455 -0.143 -17.810 1.00 58.59 84 PHE A CA 1
ATOM 662 C C . PHE A 1 84 ? 3.329 -1.012 -17.217 1.00 58.59 84 PHE A C 1
ATOM 664 O O . PHE A 1 84 ? 3.187 -1.110 -16.000 1.00 58.59 84 PHE A O 1
ATOM 671 N N . ALA A 1 85 ? 2.564 -1.700 -18.070 1.00 58.03 85 ALA A N 1
ATOM 672 C CA . ALA A 1 85 ? 1.467 -2.580 -17.666 1.00 58.03 85 ALA A CA 1
ATOM 673 C C . ALA A 1 85 ? 1.934 -3.804 -16.856 1.00 58.03 85 ALA A C 1
ATOM 675 O O . ALA A 1 85 ? 1.198 -4.290 -15.995 1.00 58.03 85 ALA A O 1
ATOM 676 N N . GLN A 1 86 ? 3.171 -4.269 -17.056 1.00 61.16 86 GLN A N 1
ATOM 677 C CA . GLN A 1 86 ? 3.695 -5.447 -16.360 1.00 61.16 86 GLN A CA 1
ATOM 678 C C . GLN A 1 86 ? 3.983 -5.201 -14.878 1.00 61.16 86 GLN A C 1
ATOM 680 O O . GLN A 1 86 ? 3.972 -6.144 -14.093 1.00 61.16 86 GLN A O 1
ATOM 685 N N . PHE A 1 87 ? 4.154 -3.940 -14.472 1.00 57.88 87 PHE A N 1
ATOM 686 C CA . PHE A 1 87 ? 4.261 -3.567 -13.059 1.00 57.88 87 PHE A CA 1
ATOM 687 C C . PHE A 1 87 ? 2.940 -3.732 -12.301 1.00 57.88 87 PHE A C 1
ATOM 689 O O . PHE A 1 87 ? 2.949 -3.996 -11.102 1.00 57.88 87 PHE A O 1
ATOM 696 N N . TYR A 1 88 ? 1.811 -3.603 -13.000 1.00 57.44 88 TYR A N 1
ATOM 697 C CA . TYR A 1 88 ? 0.469 -3.740 -12.431 1.00 57.44 88 TYR A CA 1
ATOM 698 C C . TYR A 1 88 ? -0.131 -5.133 -12.672 1.00 57.44 88 TYR A C 1
ATOM 700 O O . TYR A 1 88 ? -1.118 -5.512 -12.034 1.00 57.44 88 TYR A O 1
ATOM 708 N N . LYS A 1 89 ? 0.479 -5.933 -13.556 1.00 57.91 89 LYS A N 1
ATOM 709 C CA . LYS A 1 89 ? 0.069 -7.308 -13.845 1.00 57.91 89 LYS A CA 1
ATOM 710 C C . LYS A 1 89 ? 0.315 -8.190 -12.613 1.00 57.91 89 LYS A C 1
ATOM 712 O O . LYS A 1 89 ? 1.450 -8.456 -12.236 1.00 57.91 89 LYS A O 1
ATOM 717 N N . GLY A 1 90 ? -0.771 -8.608 -11.959 1.00 61.69 90 GLY A N 1
ATOM 718 C CA . GLY A 1 90 ? -0.754 -9.382 -10.707 1.00 61.69 90 GLY A CA 1
ATOM 719 C C . GLY A 1 90 ? -1.031 -8.563 -9.439 1.00 61.69 90 GLY A C 1
ATOM 720 O O . GLY A 1 90 ? -1.211 -9.142 -8.366 1.00 61.69 90 GLY A O 1
ATOM 721 N N . MET A 1 91 ? -1.143 -7.234 -9.543 1.00 61.69 91 MET A N 1
ATOM 722 C CA . MET A 1 91 ? -1.535 -6.382 -8.414 1.00 61.69 91 MET A CA 1
ATOM 723 C C . MET A 1 91 ? -2.987 -6.639 -7.994 1.00 61.69 91 MET A C 1
ATOM 725 O O . MET A 1 91 ? -3.267 -6.716 -6.802 1.00 61.69 91 MET A O 1
ATOM 729 N N . SER A 1 92 ? -3.888 -6.878 -8.951 1.00 67.06 92 SER A N 1
ATOM 730 C CA . SER A 1 92 ? -5.264 -7.315 -8.676 1.00 67.06 92 SER A CA 1
ATOM 731 C C . SER A 1 92 ? -5.295 -8.622 -7.879 1.00 67.06 92 SER A C 1
ATOM 733 O O . SER A 1 92 ? -5.964 -8.702 -6.854 1.00 67.06 92 SER A O 1
ATOM 735 N N . THR A 1 93 ? -4.497 -9.616 -8.276 1.00 73.00 93 THR A N 1
ATOM 736 C CA . THR A 1 93 ? -4.365 -10.894 -7.562 1.00 73.00 93 THR A CA 1
ATOM 737 C C . THR A 1 93 ? -3.836 -10.700 -6.141 1.00 73.00 93 THR A C 1
ATOM 739 O O . THR A 1 93 ? -4.339 -11.317 -5.206 1.00 73.00 93 THR A O 1
ATOM 742 N N . LYS A 1 94 ? -2.859 -9.805 -5.947 1.00 69.00 94 LYS A N 1
ATOM 743 C CA . LYS A 1 94 ? -2.326 -9.473 -4.617 1.00 69.00 94 LYS A CA 1
ATOM 744 C C . LYS A 1 94 ? -3.337 -8.745 -3.735 1.00 69.00 94 LYS A C 1
ATOM 746 O O . LYS A 1 94 ? -3.408 -9.042 -2.545 1.00 69.00 94 LYS A O 1
ATOM 751 N N . ILE A 1 95 ? -4.133 -7.842 -4.305 1.00 70.44 95 ILE A N 1
ATOM 752 C CA . ILE A 1 95 ? -5.218 -7.163 -3.589 1.00 70.44 95 ILE A CA 1
ATOM 753 C C . ILE A 1 95 ? -6.264 -8.188 -3.146 1.00 70.44 95 ILE A C 1
ATOM 755 O O . ILE A 1 95 ? -6.593 -8.234 -1.965 1.00 70.44 95 ILE A O 1
ATOM 759 N N . VAL A 1 96 ? -6.716 -9.068 -4.044 1.00 79.81 96 VAL A N 1
ATOM 760 C CA . VAL A 1 96 ? -7.687 -10.126 -3.714 1.00 79.81 96 VAL A CA 1
ATOM 761 C C . VAL A 1 96 ? -7.141 -11.061 -2.635 1.00 79.81 96 VAL A C 1
ATOM 763 O O . VAL A 1 96 ? -7.828 -11.324 -1.651 1.00 79.81 96 VAL A O 1
ATOM 766 N N . GLN A 1 97 ? -5.886 -11.500 -2.762 1.00 82.38 97 GLN A N 1
ATOM 767 C CA . GLN A 1 97 ? -5.227 -12.327 -1.750 1.00 82.38 97 GLN A CA 1
ATOM 768 C C . GLN A 1 97 ? -5.187 -11.624 -0.383 1.00 82.38 97 GLN A C 1
ATOM 770 O O . GLN A 1 97 ? -5.475 -12.245 0.638 1.00 82.38 97 GLN A O 1
ATOM 775 N N . SER A 1 98 ? -4.854 -10.331 -0.353 1.00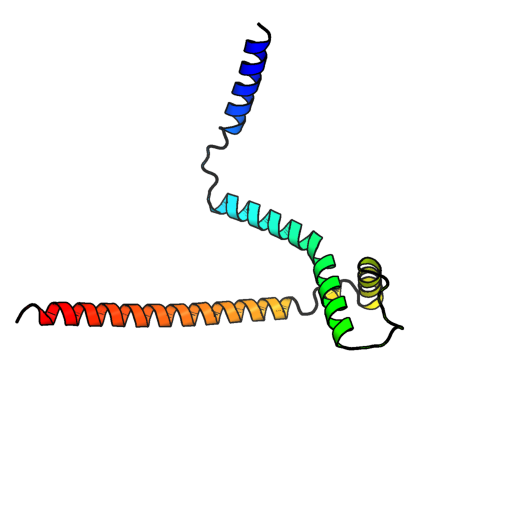 76.88 98 SER A N 1
ATOM 776 C CA . SER A 1 98 ? -4.797 -9.547 0.885 1.00 76.88 98 SER A CA 1
ATOM 777 C C . SER A 1 98 ? -6.173 -9.365 1.522 1.00 76.88 98 SER A C 1
ATOM 779 O O . SER A 1 98 ? -6.292 -9.458 2.741 1.00 76.88 98 SER A O 1
ATOM 781 N N . VAL A 1 99 ? -7.204 -9.100 0.717 1.00 86.94 99 VAL A N 1
ATOM 782 C CA . VAL A 1 99 ? -8.583 -8.936 1.195 1.00 86.94 99 VAL A CA 1
ATOM 783 C C . VAL A 1 99 ? -9.106 -10.251 1.763 1.00 86.94 99 VAL A C 1
ATOM 785 O O . VAL A 1 99 ? -9.655 -10.256 2.860 1.00 86.94 99 VAL A O 1
ATOM 788 N N . LEU A 1 100 ? -8.871 -11.371 1.075 1.00 89.06 100 LEU A N 1
ATOM 789 C CA . LEU A 1 100 ? -9.245 -12.698 1.566 1.00 89.06 100 LEU A CA 1
ATOM 790 C C . LEU A 1 100 ? -8.529 -13.044 2.874 1.00 89.06 100 LEU A C 1
ATOM 792 O O . LEU A 1 100 ? -9.173 -13.480 3.824 1.00 89.06 100 LEU A O 1
ATOM 796 N N . ALA A 1 101 ? -7.218 -12.802 2.958 1.00 88.50 101 ALA A N 1
ATOM 797 C CA . ALA A 1 101 ? -6.458 -13.044 4.182 1.00 88.50 101 ALA A CA 1
ATOM 798 C C . ALA A 1 101 ? -6.983 -12.202 5.357 1.00 88.50 101 ALA A C 1
ATOM 800 O O . ALA A 1 101 ? -7.145 -12.718 6.462 1.00 88.50 101 ALA A O 1
ATOM 801 N N . ALA A 1 102 ? -7.297 -10.925 5.115 1.00 86.44 102 ALA A N 1
ATOM 802 C CA . ALA A 1 102 ? -7.892 -10.056 6.124 1.00 86.44 102 ALA A CA 1
ATOM 803 C C . ALA A 1 102 ? -9.285 -10.545 6.547 1.00 86.44 102 ALA A C 1
ATOM 805 O O . ALA A 1 102 ? -9.564 -10.601 7.741 1.00 86.44 102 ALA A O 1
ATOM 806 N N . ALA A 1 103 ? -10.135 -10.946 5.599 1.00 90.38 103 ALA A N 1
ATOM 807 C CA . ALA A 1 103 ? -11.471 -11.464 5.880 1.00 90.38 103 ALA A CA 1
ATOM 808 C C . ALA A 1 103 ? -11.425 -12.726 6.753 1.00 90.38 103 ALA A C 1
ATOM 810 O O . ALA A 1 103 ? -12.116 -12.794 7.768 1.00 90.38 103 ALA A O 1
ATOM 811 N N . VAL A 1 104 ? -10.555 -13.684 6.416 1.00 92.75 104 VAL A N 1
ATOM 812 C CA . VAL A 1 104 ? -10.351 -14.899 7.220 1.00 92.75 104 VAL A CA 1
ATOM 813 C C . VAL A 1 104 ? -9.843 -14.544 8.616 1.00 92.75 104 VAL A C 1
ATOM 815 O O . VAL A 1 104 ? -10.358 -15.056 9.606 1.00 92.75 104 VAL A O 1
ATOM 818 N N . LEU A 1 105 ? -8.879 -13.628 8.721 1.00 92.75 105 LEU A N 1
ATOM 819 C CA . LEU A 1 105 ? -8.350 -13.191 10.011 1.00 92.75 105 LEU A CA 1
ATOM 820 C C . LEU A 1 105 ? -9.426 -12.523 10.880 1.00 92.75 105 LEU A C 1
ATOM 822 O O . LEU A 1 105 ? -9.492 -12.798 12.077 1.00 92.75 105 LEU A O 1
ATOM 826 N N . PHE A 1 106 ? -10.289 -11.685 10.298 1.00 91.50 106 PHE A N 1
ATOM 827 C CA . PHE A 1 106 ? -11.408 -11.071 11.016 1.00 91.50 106 PHE A CA 1
ATOM 828 C C . PHE A 1 106 ? -12.448 -12.100 11.456 1.00 91.50 106 PHE A C 1
ATOM 830 O O . PHE A 1 106 ? -12.862 -12.063 12.612 1.00 91.50 106 PHE A O 1
ATOM 837 N N . MET A 1 107 ? -12.810 -13.044 10.587 1.00 93.06 107 MET A N 1
ATOM 838 C CA . MET A 1 107 ? -13.736 -14.126 10.924 1.00 93.06 107 MET A CA 1
ATOM 839 C C . MET A 1 107 ? -13.208 -14.965 12.094 1.00 93.06 107 MET A C 1
ATOM 841 O O . MET A 1 107 ? -13.903 -15.157 13.089 1.00 93.06 107 MET A O 1
ATOM 845 N N . VAL A 1 108 ? -11.950 -15.408 12.017 1.00 93.62 1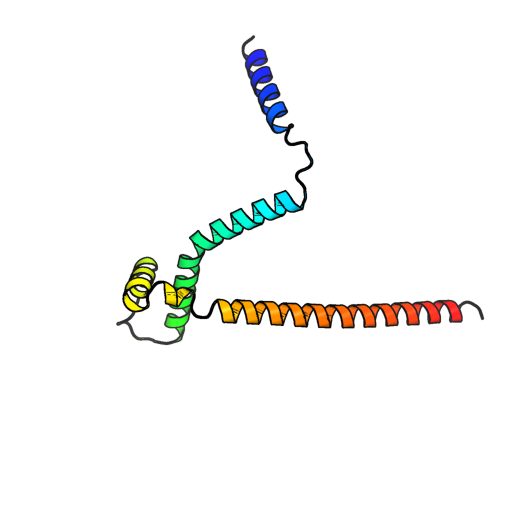08 VAL A N 1
ATOM 846 C CA . VAL A 1 108 ? -11.312 -16.192 13.084 1.00 93.62 108 VAL A CA 1
ATOM 847 C C . VAL A 1 108 ? -11.227 -15.384 14.375 1.00 93.62 108 VAL A C 1
ATOM 849 O O . VAL A 1 108 ? -11.525 -15.909 15.445 1.00 93.62 108 VAL A O 1
ATOM 852 N N . LYS A 1 109 ? -10.863 -14.099 14.290 1.00 92.44 109 LYS A N 1
ATOM 853 C CA . LYS A 1 109 ? -10.829 -13.200 15.446 1.00 92.44 109 LYS A CA 1
ATOM 854 C C . LYS A 1 109 ? -12.204 -13.095 16.109 1.00 92.44 109 LYS A C 1
ATOM 856 O O . LYS A 1 109 ? -12.268 -13.147 17.333 1.00 92.44 109 LYS A O 1
ATOM 861 N N . GLU A 1 110 ? -13.286 -12.931 15.349 1.00 90.69 110 GLU A N 1
ATOM 862 C CA . GLU A 1 110 ? -14.634 -12.836 15.920 1.00 90.69 110 GLU A CA 1
ATOM 863 C C . GLU A 1 110 ? -15.065 -14.124 16.615 1.00 90.69 110 GLU A C 1
ATOM 865 O O . GLU A 1 110 ? -15.567 -14.060 17.737 1.00 90.69 110 GLU A O 1
ATOM 870 N N . GLU A 1 111 ? -14.826 -15.283 16.003 1.00 89.88 111 GLU A N 1
ATOM 871 C CA . GLU A 1 111 ? -15.165 -16.577 16.603 1.00 89.88 111 GLU A CA 1
ATOM 872 C C . GLU A 1 111 ? -14.341 -16.853 17.869 1.00 89.88 111 GLU A C 1
ATOM 874 O O . GLU A 1 111 ? -14.892 -17.263 18.893 1.00 89.88 111 GLU A O 1
ATOM 879 N N . LEU A 1 112 ? -13.046 -16.517 17.865 1.00 91.38 112 LEU A N 1
ATOM 880 C CA . LEU A 1 112 ? -12.206 -16.583 19.065 1.00 91.38 112 LEU A CA 1
ATOM 881 C C . LEU A 1 112 ? -12.714 -15.657 20.169 1.00 91.38 112 LEU A C 1
ATOM 883 O O . LEU A 1 112 ? -12.835 -16.071 21.319 1.00 91.38 112 LEU A O 1
ATOM 887 N N . VAL A 1 113 ? -13.031 -14.404 19.837 1.00 90.69 113 VAL A N 1
ATOM 888 C CA . VAL A 1 113 ? -13.520 -13.427 20.817 1.00 90.69 113 VAL A CA 1
ATOM 889 C C . VAL A 1 113 ? -14.878 -13.847 21.380 1.00 90.69 113 VAL A C 1
ATOM 891 O O . VAL A 1 113 ? -15.090 -13.715 22.586 1.00 90.69 113 VAL A O 1
ATOM 894 N N . LYS A 1 114 ? -15.787 -14.380 20.555 1.00 89.62 114 LYS A N 1
ATOM 895 C CA . LYS A 1 114 ? -17.067 -14.945 21.013 1.00 89.62 114 LYS A CA 1
ATOM 896 C C . LYS A 1 114 ? -16.843 -16.138 21.938 1.00 89.62 114 LYS A C 1
ATOM 898 O O . LYS A 1 114 ? -17.443 -16.177 23.010 1.00 89.62 114 LYS A O 1
ATOM 903 N N . GLY A 1 115 ? -15.954 -17.062 21.570 1.00 89.00 115 GLY A N 1
ATOM 904 C CA . GLY A 1 115 ? -15.615 -18.235 22.378 1.00 89.00 115 GLY A CA 1
ATOM 905 C C . GLY A 1 115 ? -15.009 -17.865 23.734 1.00 89.00 115 GLY A C 1
ATOM 906 O O . GLY A 1 115 ? -15.474 -18.339 24.770 1.00 89.00 115 GLY A O 1
ATOM 907 N N . VAL A 1 116 ? -14.035 -16.951 23.748 1.00 88.69 116 VAL A N 1
ATOM 908 C CA . VAL A 1 116 ? -13.416 -16.441 24.982 1.00 88.69 116 VAL A CA 1
ATOM 909 C C . VAL A 1 116 ? -14.440 -15.704 25.842 1.00 88.69 116 VAL A C 1
ATOM 911 O O . VAL A 1 116 ? -14.498 -15.925 27.047 1.00 88.69 116 VAL A O 1
ATOM 914 N N . ARG A 1 117 ? -15.295 -14.865 25.245 1.00 87.00 117 ARG A N 1
ATOM 915 C CA . ARG A 1 117 ? -16.360 -14.165 25.977 1.00 87.00 117 ARG A CA 1
ATOM 916 C C . ARG A 1 117 ? -17.350 -15.149 26.604 1.00 87.00 117 ARG A C 1
ATOM 918 O O . ARG A 1 117 ? -17.723 -14.962 27.757 1.00 87.00 117 ARG A O 1
ATOM 925 N N . LEU A 1 118 ? -17.751 -16.193 25.880 1.00 84.56 118 LEU A N 1
ATOM 926 C CA . LEU A 1 118 ? -18.629 -17.246 26.395 1.00 84.56 118 LEU A CA 1
ATOM 927 C C . LEU A 1 118 ? -17.984 -18.024 27.544 1.00 84.56 118 LEU A C 1
ATOM 929 O O . LEU A 1 118 ? -18.660 -18.283 28.537 1.00 84.56 118 LEU A O 1
ATOM 933 N N . LEU A 1 119 ? -16.694 -18.358 27.443 1.00 85.38 119 LEU A N 1
ATOM 934 C CA . LEU A 1 119 ? -15.948 -19.004 28.527 1.00 85.38 119 LEU A CA 1
ATOM 935 C C . LEU A 1 119 ? -15.847 -18.105 29.760 1.00 85.38 119 LEU A C 1
ATOM 937 O O . LEU A 1 119 ? -16.210 -18.541 30.846 1.00 85.38 119 LEU A O 1
ATOM 941 N N . LEU A 1 120 ? -15.471 -16.834 29.594 1.00 84.69 120 LEU A N 1
ATOM 942 C CA . LEU A 1 120 ? -15.395 -15.880 30.706 1.00 84.69 120 LEU A CA 1
ATOM 943 C C . LEU A 1 120 ? -16.756 -15.659 31.383 1.00 84.69 120 LEU A C 1
ATOM 945 O O . LEU A 1 120 ? -16.826 -15.572 32.606 1.00 84.69 120 LEU A O 1
ATOM 949 N N . ILE A 1 121 ? -17.848 -15.605 30.613 1.00 84.94 121 ILE A N 1
ATOM 950 C CA . ILE A 1 121 ? -19.205 -15.513 31.171 1.00 84.94 121 ILE A CA 1
ATOM 951 C C . ILE A 1 121 ? -19.578 -16.815 31.896 1.00 84.94 121 ILE A C 1
ATOM 953 O O . ILE A 1 121 ? -20.114 -16.765 33.001 1.00 84.94 121 ILE A O 1
ATOM 957 N N . LYS A 1 122 ? -19.275 -17.983 31.318 1.00 79.12 122 LYS A N 1
ATOM 958 C CA . LYS A 1 122 ? -19.554 -19.295 31.923 1.00 79.12 122 LYS A CA 1
ATOM 959 C C . LYS A 1 122 ? -18.788 -19.499 33.233 1.00 79.12 122 LYS A C 1
ATOM 961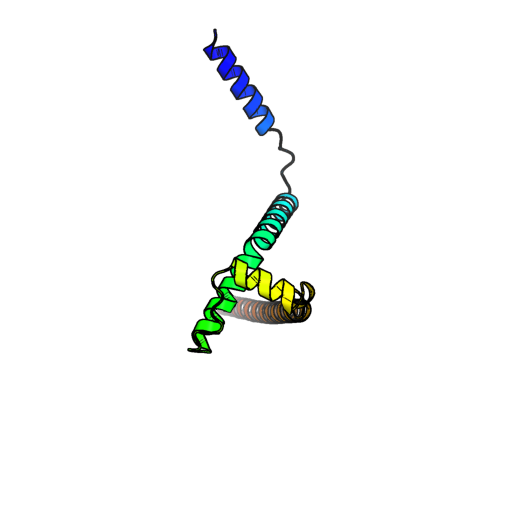 O O . LYS A 1 122 ? -19.370 -19.994 34.200 1.00 79.12 122 LYS A O 1
ATOM 966 N N . ASP A 1 123 ? -17.531 -19.074 33.286 1.00 74.81 123 ASP A N 1
ATOM 967 C CA . ASP A 1 123 ? -16.701 -19.132 34.490 1.00 74.81 123 ASP A CA 1
ATOM 968 C C . ASP A 1 123 ? -17.149 -18.100 35.535 1.00 74.81 123 ASP A C 1
ATOM 970 O O . ASP A 1 123 ? -17.217 -18.422 36.720 1.00 74.81 123 ASP A O 1
ATOM 974 N N . GLY A 1 124 ? -17.581 -16.904 35.117 1.00 72.06 124 GLY A N 1
ATOM 975 C CA . GLY A 1 124 ? -18.196 -15.912 36.009 1.00 72.06 124 GLY A CA 1
ATOM 976 C C . GLY A 1 124 ? -19.518 -16.381 36.637 1.00 72.06 124 GLY A C 1
ATOM 977 O O . GLY A 1 124 ? -19.763 -16.159 37.827 1.00 72.06 124 GLY A O 1
ATOM 978 N N . ILE A 1 125 ? -20.355 -17.096 35.877 1.00 65.38 125 ILE A N 1
ATOM 979 C CA . ILE A 1 125 ? -21.598 -17.709 36.379 1.00 65.38 125 ILE A CA 1
ATOM 980 C C . ILE A 1 125 ? -21.290 -18.879 37.332 1.00 65.38 125 ILE A C 1
ATOM 982 O O . ILE A 1 125 ? -21.966 -19.055 38.346 1.00 65.38 125 ILE A O 1
ATOM 986 N N . ARG A 1 126 ? -20.244 -19.674 37.066 1.00 65.25 126 ARG A N 1
ATOM 987 C CA . ARG A 1 126 ? -19.796 -20.732 37.992 1.00 65.25 126 ARG A CA 1
ATOM 988 C C . ARG A 1 126 ? -19.219 -20.174 39.295 1.00 65.25 126 ARG A C 1
ATOM 990 O O . ARG A 1 126 ? -19.524 -20.710 40.357 1.00 65.25 126 ARG A O 1
ATOM 997 N N . ALA A 1 127 ? -18.440 -19.096 39.232 1.00 64.50 127 ALA A N 1
ATOM 998 C CA . ALA A 1 127 ? -17.843 -18.467 40.409 1.00 64.50 127 ALA A CA 1
ATOM 999 C C . ALA A 1 127 ? -18.891 -17.834 41.342 1.00 64.50 127 ALA A C 1
ATOM 1001 O O . ALA A 1 127 ? -18.746 -17.882 42.562 1.00 64.50 127 ALA A O 1
ATOM 1002 N N . THR A 1 128 ? -19.974 -17.282 40.788 1.00 59.31 128 THR A N 1
ATOM 1003 C CA . THR A 1 128 ? -21.088 -16.725 41.576 1.00 59.31 128 THR A CA 1
ATOM 1004 C C . THR A 1 128 ? -21.955 -17.814 42.208 1.00 59.31 128 THR A C 1
ATOM 1006 O O . THR A 1 128 ? -22.332 -17.682 43.370 1.00 59.31 128 THR A O 1
ATOM 1009 N N . LYS A 1 129 ? -22.189 -18.935 41.513 1.00 58.72 129 LYS A N 1
ATOM 1010 C CA . LYS A 1 129 ? -22.959 -20.073 42.049 1.00 58.72 129 LYS A CA 1
ATOM 1011 C C . LYS A 1 129 ? -22.235 -20.843 43.169 1.00 58.72 129 LYS A C 1
ATOM 1013 O O . LYS A 1 129 ? -22.890 -21.476 43.984 1.00 58.72 129 LYS A O 1
ATOM 1018 N N . SER A 1 130 ? -20.902 -20.769 43.242 1.00 57.31 130 SER A N 1
ATOM 1019 C CA . SER A 1 130 ? -20.103 -21.399 44.309 1.00 57.31 130 SER A CA 1
ATOM 1020 C C . SER A 1 130 ? -20.026 -20.583 45.608 1.00 57.31 130 SER A C 1
ATOM 1022 O O . SER A 1 130 ? -19.567 -21.114 46.611 1.00 57.31 130 SER A O 1
ATOM 1024 N N . LYS A 1 131 ? -20.425 -19.303 45.601 1.00 56.12 131 LYS A N 1
ATOM 1025 C CA . LYS A 1 131 ? -20.379 -18.413 46.779 1.00 56.12 131 LYS A CA 1
ATOM 1026 C C . LYS A 1 131 ? -21.708 -18.318 47.543 1.00 56.12 131 LYS A C 1
ATOM 1028 O O . LYS A 1 131 ? -21.757 -17.613 48.544 1.00 56.12 131 LYS A O 1
ATOM 1033 N N . 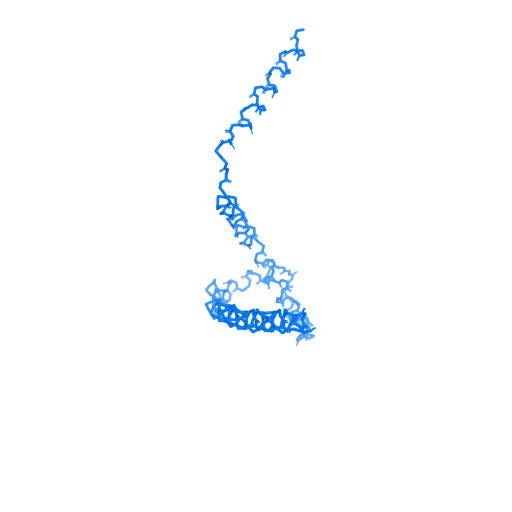SER A 1 132 ? -22.771 -18.977 47.070 1.00 51.72 132 SER A N 1
ATOM 1034 C CA . SER A 1 132 ? -24.100 -18.970 47.707 1.00 51.72 132 SER A CA 1
ATOM 1035 C C . SER A 1 132 ? -24.461 -20.289 48.404 1.00 51.72 132 SER A C 1
ATOM 1037 O O . SER A 1 132 ? -25.646 -20.545 48.618 1.00 51.72 132 SER A O 1
ATOM 1039 N N . HIS A 1 133 ? -23.471 -21.131 48.701 1.00 44.09 133 HIS A N 1
ATOM 1040 C CA . HIS A 1 133 ? -23.625 -22.329 49.523 1.00 44.09 133 HIS A CA 1
ATOM 1041 C C . HIS A 1 133 ? -22.749 -22.222 50.762 1.00 44.09 133 HIS A C 1
ATOM 1043 O O . HIS A 1 133 ? -21.605 -21.733 50.614 1.00 44.09 133 HIS A O 1
#

Organism: Hibiscus syriacus (NCBI:txid106335)

Foldseek 3Di:
DVVVVVVVVVVVVVVVVVPVPPPCPPVNVVVVVVVVVVVVCVVCVLVVVLVVVQVVCVVPDPDPPPDQPDSVSVVVCCCVPVNPVVVCVCVVVVVVVVVVVVVVVVVVVVVVVVVVVVVVVVVVVVVVVVVPD

Sequence (133 aa):
MLYETMLKKLKKRRSLNKQSNNGVTALEIFLLGALAKLGATVVTYPLLVVKSRLQAKQLTTGDKRHRYKGTLDAIIKMIRYEGFAQFYKGMSTKIVQSVLAAAVLFMVKEELVKGVRLLLIKDGIRATKSKSH

InterPro domains:
  IPR018108 Mitochondrial carrier protein, transmembrane region [PF00153] (25-114)
  IPR018108 Mitochondrial carrier protein, transmembrane region [PS50920] (24-115)
  IPR023395 Mitochondrial carrier protein domain superfamily [G3DSA:1.50.40.10] (1-116)
  IPR023395 Mitochondrial carrier protein domain superfamily [SSF103506] (2-111)
  IPR044712 NAD/FAD transporter SLC25A32-like [PTHR45683] (1-123)

pLDDT: mean 70.36, std 13.67, range [44.09, 93.62]

Secondary structure (DSSP, 8-state):
-HHHHHHHHHHHHHHHTT---S---HHHHHHHHHHHHHHHHHHHHHHHHHHHHHHHHHHH---GGG--SSHHHHHHHHHHHH-GGGGTTTHHHHHHHHHHHHHHHHHHHHHHHHHHHHHHHHHHHHHHHTS--

Radius of gyration: 28.69 Å; chains: 1; bounding box: 52×72×72 Å